Protein AF-A0AAV0V6Q3-F1 (afdb_monomer_lite)

Radius of gyration: 13.78 Å; chains: 1; bounding box: 33×30×31 Å

Structure (mmCIF, N/CA/C/O backbone):
data_AF-A0AAV0V6Q3-F1
#
_entry.id   AF-A0AAV0V6Q3-F1
#
loop_
_atom_site.group_PDB
_atom_site.id
_atom_site.type_symbol
_atom_site.label_atom_id
_atom_site.label_alt_id
_atom_site.label_comp_id
_atom_site.label_asym_id
_at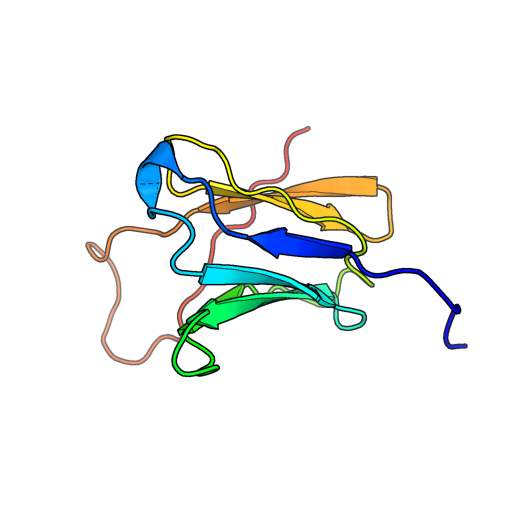om_site.label_entity_id
_atom_site.label_seq_id
_atom_site.pdbx_PDB_ins_code
_atom_site.Cartn_x
_atom_site.Cartn_y
_atom_site.Cartn_z
_atom_site.occupancy
_atom_site.B_iso_or_equiv
_atom_site.auth_seq_id
_atom_site.auth_comp_id
_atom_site.auth_asym_id
_atom_site.auth_atom_id
_atom_site.pdbx_PDB_model_num
ATOM 1 N N . MET A 1 1 ? 15.080 -10.107 -18.608 1.00 44.31 1 MET A N 1
ATOM 2 C CA . MET A 1 1 ? 15.805 -10.648 -17.441 1.00 44.31 1 MET A CA 1
ATOM 3 C C . MET A 1 1 ? 14.905 -10.427 -16.237 1.00 44.31 1 MET A C 1
ATOM 5 O O . MET A 1 1 ? 14.723 -9.282 -15.848 1.00 44.31 1 MET A O 1
ATOM 9 N N . ALA A 1 2 ? 14.221 -11.465 -15.755 1.00 51.31 2 ALA A N 1
ATOM 10 C CA . ALA A 1 2 ? 13.424 -11.353 -14.537 1.00 51.31 2 ALA A CA 1
ATOM 11 C C . ALA A 1 2 ? 14.387 -11.490 -13.356 1.00 51.31 2 ALA A C 1
ATOM 13 O O . ALA A 1 2 ? 15.087 -12.494 -13.258 1.00 51.31 2 ALA A O 1
ATOM 14 N N . ILE A 1 3 ? 14.486 -10.457 -12.524 1.00 63.22 3 ILE A N 1
ATOM 15 C CA . ILE A 1 3 ? 15.232 -10.556 -11.273 1.00 63.22 3 ILE A CA 1
ATOM 16 C C . ILE A 1 3 ? 14.331 -11.267 -10.259 1.00 63.22 3 ILE A C 1
ATOM 18 O O . ILE A 1 3 ? 13.194 -10.847 -10.041 1.00 63.22 3 ILE A O 1
ATOM 22 N N . GLU A 1 4 ? 14.802 -12.359 -9.661 1.00 63.62 4 GLU A N 1
ATOM 23 C CA . GLU A 1 4 ? 14.094 -13.004 -8.555 1.00 63.62 4 GLU A CA 1
ATOM 24 C C . GLU A 1 4 ? 14.171 -12.076 -7.348 1.00 63.62 4 GLU A C 1
ATOM 26 O O . GLU A 1 4 ? 15.220 -11.893 -6.729 1.00 63.62 4 GLU A O 1
ATOM 31 N N . THR A 1 5 ? 13.069 -11.393 -7.059 1.00 73.12 5 THR A N 1
ATOM 32 C CA . THR A 1 5 ? 13.044 -10.375 -6.022 1.00 73.12 5 THR A CA 1
ATOM 33 C C . THR A 1 5 ? 11.796 -10.522 -5.175 1.00 73.12 5 THR A C 1
ATOM 35 O O . THR A 1 5 ? 10.690 -10.651 -5.693 1.00 73.12 5 THR A O 1
ATOM 38 N N . LEU A 1 6 ? 11.974 -10.533 -3.852 1.00 87.75 6 LEU A N 1
ATOM 39 C CA . LEU A 1 6 ? 10.855 -10.579 -2.918 1.00 87.75 6 LEU A CA 1
ATOM 40 C C . LEU A 1 6 ? 10.004 -9.314 -3.089 1.00 87.75 6 LEU A C 1
ATOM 42 O O . LEU A 1 6 ? 10.511 -8.202 -2.895 1.00 87.75 6 LEU A O 1
ATOM 46 N N . ILE A 1 7 ? 8.728 -9.512 -3.412 1.00 90.88 7 ILE A N 1
ATOM 47 C CA . ILE A 1 7 ? 7.686 -8.487 -3.405 1.00 90.88 7 ILE A CA 1
ATOM 48 C C . ILE A 1 7 ? 6.913 -8.635 -2.102 1.00 90.88 7 ILE A C 1
ATOM 50 O O . ILE A 1 7 ? 6.476 -9.731 -1.744 1.00 90.88 7 ILE A O 1
ATOM 54 N N . ARG A 1 8 ? 6.782 -7.537 -1.362 1.00 92.81 8 ARG A N 1
ATOM 55 C CA . ARG A 1 8 ? 6.114 -7.533 -0.066 1.00 92.81 8 ARG A CA 1
ATOM 56 C C . ARG A 1 8 ? 4.625 -7.221 -0.210 1.00 92.81 8 ARG A C 1
ATOM 58 O O . ARG A 1 8 ? 4.186 -6.505 -1.113 1.00 92.81 8 ARG A O 1
ATOM 65 N N . CYS A 1 9 ? 3.852 -7.768 0.716 1.00 94.50 9 CYS A N 1
ATOM 66 C CA . CYS A 1 9 ? 2.440 -7.477 0.900 1.00 94.50 9 CYS A CA 1
ATOM 67 C C . CYS A 1 9 ? 2.156 -7.294 2.391 1.00 94.50 9 CYS A C 1
ATOM 69 O O . CYS A 1 9 ? 2.883 -7.826 3.237 1.00 94.50 9 CYS A O 1
ATOM 71 N N . TYR A 1 10 ? 1.121 -6.522 2.707 1.00 96.44 10 TYR A N 1
ATOM 72 C CA . TYR A 1 10 ? 0.717 -6.258 4.084 1.00 96.44 10 TYR A CA 1
ATOM 73 C C . TYR A 1 10 ? -0.794 -6.091 4.180 1.00 96.44 10 TYR A C 1
ATOM 75 O O . TYR A 1 10 ? -1.459 -5.734 3.206 1.00 96.44 10 TYR A O 1
ATOM 83 N N . PHE A 1 11 ? -1.313 -6.278 5.389 1.00 96.25 11 PHE A N 1
ATOM 84 C CA . PHE A 1 11 ? -2.647 -5.813 5.737 1.00 96.25 11 PHE A CA 1
ATOM 85 C C . PHE A 1 11 ? -2.669 -4.290 5.846 1.00 96.25 11 PHE A C 1
ATOM 87 O O . PHE A 1 11 ? -1.700 -3.663 6.291 1.00 96.25 11 PHE A O 1
ATOM 94 N N . SER A 1 12 ? -3.787 -3.698 5.444 1.00 94.44 12 SER A N 1
ATOM 95 C CA . SER A 1 12 ? -4.057 -2.280 5.618 1.00 94.44 12 SER A CA 1
ATOM 96 C C . SER A 1 12 ? -4.114 -1.908 7.108 1.00 94.44 12 SER A C 1
ATOM 98 O O . SER A 1 12 ? -4.350 -2.770 7.956 1.00 94.44 12 SER A O 1
ATOM 100 N N . PRO A 1 13 ? -3.870 -0.642 7.479 1.00 95.06 13 PRO A N 1
ATOM 101 C CA . PRO A 1 13 ? -3.744 -0.261 8.880 1.00 95.06 13 PRO A CA 1
ATOM 102 C C . PRO A 1 13 ? -5.024 -0.523 9.677 1.00 95.06 13 PRO A C 1
ATOM 104 O O . PRO A 1 13 ? -6.139 -0.301 9.192 1.00 95.06 13 PRO A O 1
ATOM 107 N N . LEU A 1 14 ? -4.859 -0.952 10.930 1.00 92.75 14 LEU A N 1
ATOM 108 C CA . LEU A 1 14 ? -5.983 -1.225 11.826 1.00 92.75 14 LEU A CA 1
ATOM 109 C C . LEU A 1 14 ? -6.789 0.050 12.114 1.00 92.75 14 LEU A C 1
ATOM 111 O O . LEU A 1 14 ? -8.012 0.003 12.168 1.00 92.75 14 LEU A O 1
ATOM 115 N N . GLN A 1 15 ? -6.103 1.185 12.257 1.00 91.00 15 GLN A N 1
ATOM 116 C CA . GLN A 1 15 ? -6.683 2.452 12.696 1.00 91.00 15 GLN A CA 1
ATOM 117 C C . GLN A 1 15 ? -7.665 3.045 11.678 1.00 91.00 15 GLN A C 1
ATOM 119 O O . GLN A 1 15 ? -8.728 3.511 12.070 1.00 91.00 15 GLN A O 1
ATOM 124 N N . SER A 1 16 ? -7.325 3.025 10.386 1.00 88.81 16 SER A N 1
ATOM 125 C CA . SER A 1 16 ? -8.133 3.649 9.328 1.00 88.81 16 SER A CA 1
ATOM 126 C C . SER A 1 16 ? -9.057 2.676 8.597 1.00 88.81 16 SER A C 1
ATOM 128 O O . SER A 1 16 ? -10.105 3.078 8.099 1.00 88.81 16 SER A O 1
ATOM 130 N N . THR A 1 17 ? -8.685 1.396 8.511 1.00 89.50 17 THR A N 1
ATOM 131 C CA . THR A 1 17 ? -9.384 0.416 7.656 1.00 89.50 17 THR A CA 1
ATOM 132 C C . THR A 1 17 ? -9.709 -0.899 8.356 1.00 89.50 17 THR A C 1
ATOM 134 O O . THR A 1 17 ? -10.234 -1.803 7.711 1.00 89.50 17 THR A O 1
ATOM 137 N N . ALA A 1 18 ? -9.372 -1.039 9.643 1.00 93.31 18 ALA A N 1
ATOM 138 C CA . ALA A 1 18 ? -9.560 -2.270 10.411 1.00 93.31 18 ALA A CA 1
ATOM 139 C C . ALA A 1 18 ? -8.967 -3.530 9.737 1.00 93.31 18 ALA A C 1
ATOM 141 O O . ALA A 1 18 ? -9.536 -4.609 9.850 1.00 93.31 18 ALA A O 1
ATOM 142 N N . GLN A 1 19 ? -7.837 -3.400 9.021 1.00 93.62 19 GLN A N 1
ATOM 143 C CA . GLN A 1 19 ? -7.203 -4.500 8.262 1.00 93.62 19 GLN A CA 1
ATOM 144 C C . GLN A 1 19 ? -8.108 -5.149 7.197 1.00 93.62 19 GLN A C 1
ATOM 146 O O . GLN A 1 19 ? -7.908 -6.299 6.800 1.00 93.62 19 GLN A O 1
ATOM 151 N N . LYS A 1 20 ? -9.101 -4.407 6.696 1.00 95.31 20 LYS A N 1
ATOM 152 C CA . LYS A 1 20 ? -10.023 -4.883 5.659 1.00 95.31 20 LYS A CA 1
ATOM 153 C C . LYS A 1 20 ? -9.337 -5.197 4.324 1.00 95.31 20 LYS A C 1
ATOM 155 O O . LYS A 1 20 ? -9.873 -5.969 3.539 1.00 95.31 20 LYS A O 1
ATOM 160 N N . TYR A 1 21 ? -8.175 -4.614 4.042 1.00 96.25 21 TYR A N 1
ATOM 161 C CA . TYR A 1 21 ? -7.523 -4.762 2.745 1.00 96.25 21 TYR A CA 1
ATOM 162 C C . TYR A 1 21 ? -6.150 -5.418 2.859 1.00 96.25 21 TYR A C 1
ATOM 164 O O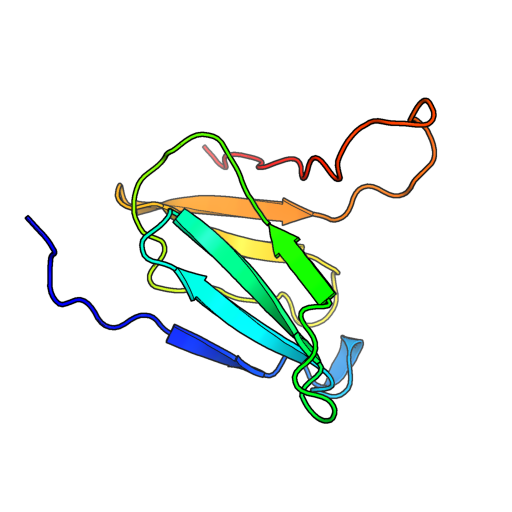 . TYR A 1 21 ? -5.447 -5.262 3.856 1.00 96.25 21 TYR A O 1
ATOM 172 N N . ILE A 1 22 ? -5.747 -6.111 1.799 1.00 96.69 22 ILE A N 1
ATOM 173 C CA . ILE A 1 22 ? -4.371 -6.554 1.570 1.00 96.69 22 ILE A CA 1
ATOM 174 C C . ILE A 1 22 ? -3.828 -5.732 0.411 1.00 96.69 22 ILE A C 1
ATOM 176 O O . ILE A 1 22 ? -4.454 -5.662 -0.642 1.00 96.69 22 ILE A O 1
ATOM 180 N N . TYR A 1 23 ? -2.662 -5.122 0.583 1.00 95.44 23 TYR A N 1
ATOM 181 C CA . TYR A 1 23 ? -2.009 -4.376 -0.487 1.00 95.44 23 TYR A CA 1
ATOM 182 C C . TYR A 1 23 ? -0.619 -4.931 -0.783 1.00 95.44 23 TYR A C 1
ATOM 184 O O . TYR A 1 23 ? 0.070 -5.440 0.106 1.00 95.44 23 TYR A O 1
ATOM 192 N N . THR A 1 24 ? -0.201 -4.842 -2.043 1.00 94.81 24 THR A N 1
ATOM 193 C CA . THR A 1 24 ? 1.070 -5.407 -2.505 1.00 94.81 24 THR A CA 1
ATOM 194 C C . THR A 1 24 ? 1.667 -4.611 -3.654 1.00 94.81 24 THR A C 1
ATOM 196 O O . THR A 1 24 ? 0.944 -4.016 -4.454 1.00 94.81 24 THR A O 1
ATOM 199 N N . GLY A 1 25 ? 2.998 -4.596 -3.718 1.00 91.38 25 GLY A N 1
ATOM 200 C CA . GLY A 1 25 ? 3.717 -4.158 -4.909 1.00 91.38 25 GLY A CA 1
ATOM 201 C C . GLY A 1 25 ? 3.640 -5.199 -6.022 1.00 91.38 25 GLY A C 1
ATOM 202 O O . GLY A 1 25 ? 3.092 -6.284 -5.850 1.00 91.38 25 GLY A O 1
ATOM 203 N N . SER A 1 26 ? 4.214 -4.885 -7.175 1.00 89.50 26 SER A N 1
ATOM 204 C CA . SER A 1 26 ? 4.249 -5.805 -8.304 1.00 89.50 26 SER A CA 1
ATOM 205 C C . SER A 1 26 ? 5.453 -5.537 -9.206 1.00 89.50 26 SER A C 1
ATOM 207 O O . SER A 1 26 ? 6.034 -4.447 -9.222 1.00 89.50 26 SER A O 1
ATOM 209 N N . ALA A 1 27 ? 5.844 -6.557 -9.970 1.00 86.69 27 ALA A N 1
ATOM 210 C CA . ALA A 1 27 ? 6.939 -6.482 -10.933 1.00 86.69 27 ALA A CA 1
ATOM 211 C C . ALA A 1 27 ? 6.630 -5.554 -12.123 1.00 86.69 27 ALA A C 1
ATOM 213 O O . ALA A 1 27 ? 7.551 -5.075 -12.780 1.00 86.69 27 ALA A O 1
ATOM 214 N N . ASP A 1 28 ? 5.351 -5.277 -12.377 1.00 84.62 28 ASP A N 1
ATOM 215 C CA . ASP A 1 28 ? 4.884 -4.325 -13.392 1.00 84.62 28 ASP A CA 1
ATOM 216 C C . ASP A 1 28 ? 4.912 -2.855 -12.923 1.00 84.62 28 ASP A C 1
ATOM 218 O O . ASP A 1 28 ? 4.511 -1.965 -13.674 1.00 84.62 28 ASP A O 1
ATOM 222 N N . GLY A 1 29 ? 5.385 -2.595 -11.697 1.00 83.81 29 GLY A N 1
ATOM 223 C CA . GLY A 1 29 ? 5.484 -1.249 -11.125 1.00 83.81 29 GLY A CA 1
ATOM 224 C C . GLY A 1 29 ? 4.171 -0.684 -10.601 1.00 83.81 29 GLY A C 1
ATOM 225 O O . GLY A 1 29 ? 4.059 0.523 -10.382 1.00 83.81 29 GLY A O 1
ATOM 226 N N . ARG A 1 30 ? 3.159 -1.538 -10.428 1.00 88.06 30 ARG A N 1
ATOM 227 C CA . ARG A 1 30 ? 1.859 -1.158 -9.875 1.00 88.06 30 ARG A CA 1
ATOM 228 C C . ARG A 1 30 ? 1.727 -1.607 -8.426 1.00 88.06 30 ARG A C 1
ATOM 230 O O . ARG A 1 30 ? 2.415 -2.524 -7.971 1.00 88.06 30 ARG A O 1
ATOM 237 N N . VAL A 1 31 ? 0.807 -0.968 -7.713 1.00 91.19 31 VAL A N 1
ATOM 238 C CA . VAL A 1 31 ? 0.357 -1.410 -6.391 1.00 91.19 31 VAL A CA 1
ATOM 239 C C . VAL A 1 31 ? -1.078 -1.894 -6.508 1.00 91.19 31 VAL A C 1
ATOM 241 O O . VAL A 1 31 ? -1.945 -1.177 -7.003 1.00 91.19 31 VAL A O 1
ATOM 244 N N . TYR A 1 32 ? -1.328 -3.105 -6.033 1.00 92.69 32 TYR A N 1
ATOM 245 C CA . TYR A 1 32 ? -2.644 -3.731 -6.046 1.00 92.69 32 TYR A CA 1
ATOM 246 C C . TYR A 1 32 ? -3.219 -3.749 -4.636 1.00 92.69 32 TYR A C 1
ATOM 248 O O . TYR A 1 32 ? -2.484 -3.989 -3.674 1.00 92.69 32 TYR A O 1
ATOM 256 N N . VAL A 1 33 ? -4.524 -3.512 -4.517 1.00 94.81 33 VAL A N 1
ATOM 257 C CA . VAL A 1 33 ? -5.257 -3.591 -3.250 1.00 94.81 33 VAL A CA 1
ATOM 258 C C . VAL A 1 33 ? -6.445 -4.522 -3.405 1.00 94.81 33 VAL A C 1
ATOM 260 O O . VAL A 1 33 ? -7.310 -4.300 -4.250 1.00 94.81 33 VAL A O 1
ATOM 263 N N . TYR A 1 34 ? -6.491 -5.530 -2.548 1.00 96.31 34 TYR A N 1
ATOM 264 C CA . TYR A 1 34 ? -7.521 -6.554 -2.493 1.00 96.31 34 TYR A CA 1
ATOM 265 C C . TYR A 1 34 ? -8.330 -6.423 -1.208 1.00 96.31 34 TYR A C 1
ATOM 267 O O . TYR A 1 34 ? -7.804 -6.001 -0.175 1.00 96.31 34 TYR A O 1
ATOM 275 N N . ASP A 1 35 ? -9.596 -6.811 -1.250 1.00 96.06 35 ASP A N 1
ATOM 276 C CA . ASP A 1 35 ? -10.400 -7.027 -0.051 1.00 96.06 35 ASP A CA 1
ATOM 277 C C . ASP A 1 35 ? -9.973 -8.342 0.621 1.00 96.06 35 ASP A C 1
ATOM 279 O O . ASP A 1 35 ? -9.823 -9.371 -0.038 1.00 96.06 35 ASP A O 1
ATOM 283 N N . SER A 1 36 ? -9.722 -8.308 1.931 1.00 95.62 36 SER A N 1
ATOM 284 C CA . SER A 1 36 ? -9.104 -9.429 2.651 1.00 95.62 36 SER A CA 1
ATOM 285 C C . SER A 1 36 ? -10.034 -10.627 2.847 1.00 95.62 36 SER A C 1
ATOM 287 O O . SER A 1 36 ? -9.544 -11.724 3.112 1.00 95.62 36 SER A O 1
ATOM 289 N N . ILE A 1 37 ? -11.351 -10.431 2.720 1.00 95.19 37 ILE A N 1
ATOM 290 C CA . ILE A 1 37 ? -12.358 -11.473 2.950 1.00 95.19 37 ILE A CA 1
ATOM 291 C C . ILE A 1 37 ? -12.835 -12.072 1.629 1.00 95.19 37 ILE A C 1
ATOM 293 O O . ILE A 1 37 ? -12.861 -13.291 1.480 1.00 95.19 37 ILE A O 1
ATOM 297 N N . SER A 1 38 ? -13.217 -11.222 0.676 1.00 95.75 38 SER A N 1
ATOM 298 C CA . SER A 1 38 ? -13.699 -11.659 -0.642 1.00 95.75 38 SER A CA 1
ATOM 299 C C . SER A 1 38 ? -12.566 -12.04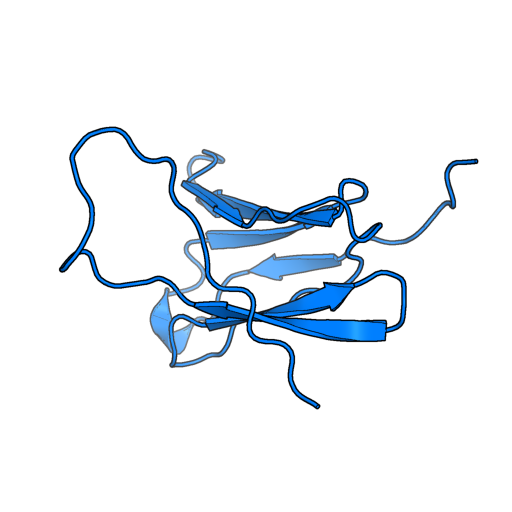6 -1.593 1.00 95.75 38 SER A C 1
ATOM 301 O O . SER A 1 38 ? -12.765 -12.888 -2.463 1.00 95.75 38 SER A O 1
ATOM 303 N N . GLY A 1 39 ? -11.375 -11.460 -1.426 1.00 94.56 39 GLY A N 1
ATOM 304 C CA . GLY A 1 39 ? -10.270 -11.599 -2.375 1.00 94.56 39 GLY A CA 1
ATOM 305 C C . GLY A 1 39 ? -10.428 -10.739 -3.633 1.00 94.56 39 GLY A C 1
ATOM 306 O O . GLY A 1 39 ? -9.585 -10.813 -4.528 1.00 94.56 39 GLY A O 1
ATOM 307 N N . ASP A 1 40 ? -11.474 -9.914 -3.707 1.00 97.00 40 ASP A N 1
ATOM 308 C CA . ASP A 1 40 ? -11.740 -9.068 -4.864 1.00 97.00 40 ASP A CA 1
ATOM 309 C C . ASP A 1 40 ? -10.694 -7.959 -4.997 1.00 97.00 40 ASP A C 1
ATOM 311 O O . ASP A 1 40 ? -10.247 -7.366 -4.011 1.00 97.00 40 ASP A O 1
ATOM 315 N N . LEU A 1 41 ? -10.319 -7.643 -6.238 1.00 94.88 41 LEU A N 1
ATOM 316 C CA . LEU A 1 41 ? -9.441 -6.518 -6.540 1.00 94.88 41 LEU A CA 1
ATOM 317 C C . LEU A 1 41 ? -10.225 -5.204 -6.432 1.00 94.88 41 LEU A C 1
ATOM 319 O O . LEU A 1 41 ? -11.129 -4.943 -7.224 1.00 94.88 41 LEU A O 1
ATOM 323 N N . VAL A 1 42 ? -9.857 -4.368 -5.463 1.00 93.06 42 VAL A N 1
ATOM 324 C CA . VAL A 1 42 ? -10.579 -3.132 -5.125 1.00 93.06 42 VAL A CA 1
ATOM 325 C C . VAL A 1 42 ? -9.963 -1.921 -5.818 1.00 93.06 42 VAL A C 1
ATOM 327 O O . VAL A 1 42 ? -10.687 -1.065 -6.326 1.00 93.06 42 VAL A O 1
ATOM 330 N N . GLU A 1 43 ? -8.631 -1.835 -5.848 1.00 90.19 43 GLU A N 1
ATOM 331 C CA . GLU A 1 43 ? -7.910 -0.710 -6.453 1.00 90.19 43 GLU A CA 1
ATOM 332 C C . GLU A 1 43 ? -6.593 -1.159 -7.099 1.00 90.19 43 GLU A C 1
ATOM 334 O O . GLU A 1 43 ? -5.932 -2.095 -6.638 1.00 90.19 43 GLU A O 1
ATOM 339 N N . ILE A 1 44 ? -6.184 -0.434 -8.143 1.00 89.62 44 ILE A N 1
ATOM 340 C CA . ILE A 1 44 ? -4.873 -0.570 -8.786 1.00 89.62 44 ILE A CA 1
ATOM 341 C C . ILE A 1 44 ? -4.256 0.819 -8.888 1.00 89.62 44 ILE A C 1
ATOM 343 O O . ILE A 1 44 ? -4.722 1.645 -9.667 1.00 89.62 44 ILE A O 1
ATOM 347 N N . PHE A 1 45 ? -3.168 1.060 -8.169 1.00 87.19 45 PHE A N 1
ATOM 348 C CA . PHE A 1 45 ? -2.369 2.264 -8.343 1.00 87.19 45 PHE A CA 1
ATOM 349 C C . PHE A 1 45 ? -1.334 2.012 -9.437 1.00 87.19 45 PHE A C 1
ATOM 351 O O . PHE A 1 45 ? -0.401 1.224 -9.264 1.00 87.19 45 PHE A O 1
ATOM 358 N N . ALA A 1 46 ? -1.523 2.656 -10.587 1.00 80.25 46 ALA A N 1
ATOM 359 C CA . ALA A 1 46 ? -0.673 2.493 -11.758 1.00 80.25 46 ALA A CA 1
ATOM 360 C C . ALA A 1 46 ? -0.102 3.833 -12.231 1.00 80.25 46 ALA A C 1
ATOM 362 O O . ALA A 1 46 ? -0.772 4.864 -12.181 1.00 80.25 46 ALA A O 1
ATOM 363 N N . MET A 1 47 ? 1.126 3.798 -12.747 1.00 69.75 47 MET A N 1
ATOM 364 C CA . MET A 1 47 ? 1.755 4.915 -13.450 1.00 69.75 47 MET A CA 1
ATOM 365 C C . MET A 1 47 ? 2.435 4.439 -14.741 1.00 69.75 47 MET A C 1
ATOM 367 O O . MET A 1 47 ? 2.429 3.247 -15.061 1.00 69.75 47 MET A O 1
ATOM 371 N N . LYS A 1 48 ? 3.044 5.379 -15.477 1.00 66.38 48 LYS A N 1
ATOM 372 C CA . LYS A 1 48 ? 3.943 5.058 -16.596 1.00 66.38 48 LYS A CA 1
ATOM 373 C C . LYS A 1 48 ? 5.056 4.106 -16.131 1.00 66.38 48 LYS A C 1
ATOM 375 O O . LYS A 1 48 ? 5.489 4.226 -14.991 1.00 66.38 48 LYS A O 1
ATOM 380 N N . PRO A 1 49 ? 5.553 3.203 -16.991 1.00 63.12 49 PRO A N 1
ATOM 381 C CA . PRO A 1 49 ? 6.489 2.162 -16.573 1.00 63.12 49 PRO A CA 1
ATOM 382 C C . PRO A 1 49 ? 7.727 2.757 -15.882 1.00 63.12 49 PRO A C 1
ATOM 384 O O . PRO A 1 49 ? 8.521 3.436 -16.529 1.00 63.12 49 PRO A O 1
ATOM 387 N N . SER A 1 50 ? 7.879 2.515 -14.577 1.00 63.38 50 SER A N 1
ATOM 388 C CA . SER A 1 50 ? 9.013 2.991 -13.760 1.00 63.38 50 SER A CA 1
ATOM 389 C C . SER A 1 50 ? 9.852 1.847 -13.169 1.00 63.38 50 SER A C 1
ATOM 391 O O . SER A 1 50 ? 10.780 2.077 -12.394 1.00 63.38 50 SER A O 1
ATOM 393 N N . GLY A 1 51 ? 9.570 0.608 -13.588 1.00 73.62 51 GLY A N 1
ATOM 394 C CA . GLY A 1 51 ? 10.187 -0.609 -13.060 1.00 73.62 51 GLY A CA 1
ATOM 395 C C . GLY A 1 51 ? 9.401 -1.205 -11.890 1.00 73.62 51 GLY A C 1
ATOM 396 O O . GLY A 1 51 ? 8.319 -0.745 -11.560 1.00 73.62 51 GLY A O 1
ATOM 397 N N . LEU A 1 52 ? 9.930 -2.269 -11.289 1.00 83.38 52 LEU A N 1
ATOM 398 C CA . LEU A 1 52 ? 9.272 -3.046 -10.231 1.00 83.38 52 LEU A CA 1
ATOM 399 C C . LEU A 1 52 ? 9.144 -2.301 -8.891 1.00 83.38 52 LEU A C 1
ATOM 401 O O . LEU A 1 52 ? 10.053 -1.584 -8.473 1.00 83.38 52 LEU A O 1
ATOM 405 N N . THR A 1 53 ? 8.052 -2.570 -8.170 1.00 88.38 53 THR A N 1
ATOM 406 C CA . THR A 1 53 ? 7.806 -2.081 -6.806 1.00 88.38 53 THR A CA 1
ATOM 407 C C . THR A 1 53 ? 7.887 -3.239 -5.816 1.00 88.38 53 THR A C 1
ATOM 409 O O . THR A 1 53 ? 7.039 -4.130 -5.804 1.00 88.38 53 THR A O 1
ATOM 412 N N . ARG A 1 54 ? 8.922 -3.236 -4.967 1.00 89.06 54 ARG A N 1
ATOM 413 C CA . ARG A 1 54 ? 9.193 -4.335 -4.018 1.00 89.06 54 ARG A CA 1
ATOM 414 C C . ARG A 1 54 ? 8.551 -4.166 -2.653 1.00 89.06 54 ARG A C 1
ATOM 416 O O . ARG A 1 54 ? 8.200 -5.160 -2.026 1.00 89.06 54 ARG A O 1
ATOM 423 N N . ASP A 1 55 ? 8.476 -2.934 -2.168 1.00 91.31 55 ASP A N 1
ATOM 424 C CA . ASP A 1 55 ? 7.894 -2.608 -0.869 1.00 91.31 55 ASP A CA 1
ATOM 425 C C . ASP A 1 55 ? 6.810 -1.556 -1.057 1.00 91.31 55 ASP A C 1
ATOM 427 O O . ASP A 1 55 ? 6.838 -0.776 -2.007 1.00 91.31 55 ASP A O 1
ATOM 431 N N . VAL A 1 56 ? 5.837 -1.563 -0.161 1.00 93.00 56 VAL A N 1
ATOM 432 C CA . VAL A 1 56 ? 4.716 -0.627 -0.165 1.00 93.00 56 VAL A CA 1
ATOM 433 C C . VAL A 1 56 ? 4.329 -0.394 1.287 1.00 93.00 56 VAL A C 1
ATOM 435 O O . VAL A 1 56 ? 4.365 -1.327 2.091 1.00 93.00 56 VAL A O 1
ATOM 438 N N . ARG A 1 57 ? 3.943 0.830 1.644 1.00 94.62 57 ARG A N 1
ATOM 439 C CA . ARG A 1 57 ? 3.469 1.182 2.985 1.00 94.62 57 ARG A CA 1
ATOM 440 C C . ARG A 1 57 ? 2.226 2.040 2.914 1.00 94.62 57 ARG A C 1
ATOM 442 O O . ARG A 1 57 ? 2.227 3.075 2.264 1.00 94.62 57 ARG A O 1
ATOM 449 N N . TRP A 1 58 ? 1.190 1.630 3.628 1.00 93.75 58 TRP A N 1
ATOM 450 C CA . TRP A 1 58 ? -0.004 2.438 3.827 1.00 93.75 58 TRP A CA 1
ATOM 451 C C . TRP A 1 58 ? 0.138 3.251 5.111 1.00 93.75 58 TRP A C 1
ATOM 453 O O . TRP A 1 58 ? 0.432 2.702 6.176 1.00 93.75 58 TRP A O 1
ATOM 463 N N . HIS A 1 59 ? -0.059 4.561 5.009 1.00 92.44 59 HIS A N 1
ATOM 464 C CA . HIS A 1 59 ? -0.060 5.451 6.157 1.00 92.44 59 HIS A CA 1
ATOM 465 C C . HIS A 1 59 ? -1.194 5.101 7.156 1.00 92.44 59 HIS A C 1
ATOM 467 O O . HIS A 1 59 ? -2.331 4.891 6.737 1.00 92.44 59 HIS A O 1
ATOM 473 N N . PRO A 1 60 ? -0.945 5.051 8.480 1.00 92.12 60 PRO A N 1
ATOM 474 C CA . PRO A 1 60 ? -1.942 4.569 9.442 1.00 92.12 60 PRO A CA 1
ATOM 475 C C . PRO A 1 60 ? -3.245 5.374 9.506 1.00 92.12 60 PRO A C 1
ATOM 477 O O . PRO A 1 60 ? -4.297 4.796 9.771 1.00 92.12 60 PRO A O 1
ATOM 480 N N . PHE A 1 61 ? -3.171 6.686 9.267 1.00 89.00 61 PHE A N 1
ATOM 481 C CA . PHE A 1 61 ? -4.295 7.619 9.430 1.00 89.00 61 PHE A CA 1
ATOM 482 C C . PHE A 1 61 ? -4.752 8.226 8.098 1.00 89.00 61 PHE A C 1
ATOM 484 O O . PHE A 1 61 ? -5.901 8.063 7.710 1.00 89.00 61 PHE A O 1
ATOM 491 N N . GLU A 1 62 ? -3.837 8.857 7.365 1.00 86.50 62 GLU A N 1
ATOM 492 C CA . GLU A 1 62 ? -4.096 9.377 6.019 1.00 86.50 62 GLU A CA 1
ATOM 493 C C . GLU A 1 62 ? -4.357 8.286 4.961 1.00 86.50 62 GLU A C 1
ATOM 495 O O . GLU A 1 62 ? -3.684 7.249 4.968 1.00 86.50 62 GLU A O 1
ATOM 500 N N . PRO A 1 63 ? -5.245 8.536 3.976 1.00 83.75 63 PRO A N 1
ATOM 501 C CA . PRO A 1 63 ? -5.513 7.646 2.843 1.00 83.75 63 PRO A CA 1
ATOM 502 C C . PRO A 1 63 ? -4.396 7.727 1.787 1.00 83.75 63 PRO A C 1
ATOM 504 O O . PRO A 1 63 ? -4.633 7.972 0.603 1.00 83.75 63 PRO A O 1
ATOM 507 N N . THR A 1 64 ? -3.155 7.553 2.240 1.00 89.50 64 THR A N 1
ATOM 508 C CA . THR A 1 64 ? -1.939 7.667 1.440 1.00 89.50 64 THR A CA 1
ATOM 509 C C . THR A 1 64 ? -1.157 6.362 1.488 1.00 89.50 64 THR A C 1
ATOM 511 O O . THR A 1 64 ? -0.941 5.787 2.558 1.00 89.50 64 THR A O 1
ATOM 514 N N . ILE A 1 65 ? -0.681 5.922 0.329 1.00 91.31 65 ILE A N 1
ATOM 515 C CA . ILE A 1 65 ? 0.243 4.795 0.199 1.00 91.31 65 ILE A CA 1
ATOM 516 C C . ILE A 1 65 ? 1.572 5.321 -0.335 1.00 91.31 65 ILE A C 1
ATOM 518 O O . ILE A 1 65 ? 1.601 6.241 -1.141 1.00 91.31 65 ILE A O 1
ATOM 522 N N . VAL A 1 66 ? 2.684 4.743 0.100 1.00 91.94 66 VAL A N 1
ATOM 523 C CA . VAL A 1 66 ? 4.024 5.079 -0.378 1.00 91.94 66 VAL A CA 1
ATOM 524 C C . VAL A 1 66 ? 4.709 3.823 -0.887 1.00 91.94 66 VAL A C 1
ATOM 526 O O . VAL A 1 66 ? 4.656 2.778 -0.239 1.00 91.94 66 VAL A O 1
ATOM 529 N N . SER A 1 67 ? 5.376 3.916 -2.030 1.00 90.44 67 SER A N 1
ATOM 530 C CA . SER A 1 67 ? 6.190 2.826 -2.563 1.00 90.44 67 SER A CA 1
ATOM 531 C C . SER A 1 67 ? 7.446 3.354 -3.254 1.00 90.44 67 SER A C 1
ATOM 533 O O . SER A 1 67 ? 7.344 4.314 -4.014 1.00 90.44 67 SER A O 1
ATOM 535 N N . PRO A 1 68 ? 8.629 2.755 -3.064 1.00 86.75 68 PRO A N 1
ATOM 536 C CA . PRO A 1 68 ? 9.774 3.026 -3.922 1.00 86.75 68 PRO A CA 1
ATOM 537 C C . PRO A 1 68 ? 9.549 2.492 -5.344 1.00 86.75 68 PRO A C 1
ATOM 539 O O . PRO A 1 68 ? 8.944 1.430 -5.537 1.00 86.75 68 PRO A O 1
ATOM 542 N N . ASP A 1 69 ? 10.072 3.215 -6.332 1.00 83.00 69 ASP A N 1
ATOM 543 C CA . ASP A 1 69 ? 10.312 2.665 -7.666 1.00 83.00 69 ASP A CA 1
ATOM 544 C C . ASP A 1 69 ? 11.614 1.844 -7.711 1.00 83.00 69 ASP A C 1
ATOM 546 O O . ASP A 1 69 ? 12.331 1.704 -6.713 1.00 83.00 69 ASP A O 1
ATOM 550 N N . PHE A 1 70 ? 11.931 1.285 -8.881 1.00 79.81 70 PHE A N 1
ATOM 551 C CA . PHE A 1 70 ? 13.128 0.461 -9.056 1.00 79.81 70 PHE A CA 1
ATOM 552 C C . PHE A 1 70 ? 14.440 1.225 -8.811 1.00 79.81 70 PHE A C 1
ATOM 554 O O . PHE A 1 70 ? 15.443 0.623 -8.429 1.00 79.81 70 PHE A O 1
ATOM 561 N N . TYR A 1 71 ? 14.430 2.545 -8.997 1.00 82.44 71 TYR A N 1
ATOM 562 C CA . TYR A 1 71 ? 15.596 3.414 -8.841 1.00 82.44 71 TYR A CA 1
ATOM 563 C C . TYR A 1 71 ? 15.716 3.993 -7.426 1.00 82.44 71 TYR A C 1
ATOM 565 O O . TYR A 1 71 ? 16.602 4.806 -7.165 1.00 82.44 71 TYR A O 1
ATOM 573 N N . GLY A 1 72 ? 14.854 3.564 -6.499 1.00 78.88 72 GLY A N 1
ATOM 574 C CA . GLY A 1 72 ? 14.874 4.006 -5.108 1.00 78.88 72 GLY A CA 1
ATOM 575 C C . GLY A 1 72 ? 14.181 5.347 -4.876 1.00 78.88 72 GLY A C 1
ATOM 576 O O . GLY A 1 72 ? 14.302 5.900 -3.783 1.00 78.88 72 GLY A O 1
ATOM 577 N N . LYS A 1 73 ? 13.436 5.872 -5.856 1.00 83.56 73 LYS A N 1
ATOM 578 C CA . LYS A 1 73 ? 12.674 7.106 -5.672 1.00 83.56 73 LYS A CA 1
ATOM 579 C C . LYS A 1 73 ? 11.337 6.799 -4.991 1.00 83.56 73 LYS A C 1
ATOM 581 O O . LYS A 1 73 ? 10.564 5.990 -5.515 1.00 83.56 73 LYS A O 1
ATOM 586 N N . PRO A 1 74 ? 11.030 7.424 -3.840 1.00 85.00 74 PRO A N 1
ATOM 587 C CA . PRO A 1 74 ? 9.760 7.214 -3.163 1.00 85.00 74 PRO A CA 1
ATOM 588 C C . PRO A 1 74 ? 8.623 7.845 -3.964 1.00 85.00 74 PRO A C 1
ATOM 590 O O . PRO A 1 74 ? 8.709 8.983 -4.430 1.00 85.00 74 PRO A O 1
ATOM 593 N N . ARG A 1 75 ? 7.542 7.087 -4.114 1.00 85.19 75 ARG A N 1
ATOM 594 C CA . ARG A 1 75 ? 6.309 7.498 -4.780 1.00 85.19 75 ARG A CA 1
ATOM 595 C C . ARG A 1 75 ? 5.202 7.560 -3.754 1.00 85.19 75 ARG A C 1
ATOM 597 O O . ARG A 1 75 ? 5.050 6.620 -2.978 1.00 85.19 75 ARG A O 1
ATOM 604 N N . VAL A 1 76 ? 4.442 8.646 -3.763 1.00 87.75 76 VAL A N 1
ATOM 605 C CA . VAL A 1 76 ? 3.310 8.840 -2.859 1.00 87.75 76 VAL A CA 1
ATOM 606 C C . VAL A 1 76 ? 2.024 8.798 -3.665 1.00 87.75 76 VAL A C 1
ATOM 608 O O . VAL A 1 76 ? 1.855 9.565 -4.608 1.00 87.75 76 VAL A O 1
ATOM 611 N N . TRP A 1 77 ? 1.140 7.889 -3.281 1.00 86.50 77 TRP A N 1
ATOM 612 C CA . TRP A 1 77 ? -0.151 7.630 -3.889 1.00 86.50 77 TRP A CA 1
ATOM 613 C C . TRP A 1 77 ? -1.235 8.201 -2.990 1.00 86.50 77 TRP A C 1
ATOM 615 O O . TRP A 1 77 ? -1.422 7.741 -1.861 1.00 86.50 77 TRP A O 1
ATOM 625 N N . GLN A 1 78 ? -1.956 9.192 -3.497 1.00 83.44 78 GLN A N 1
ATOM 626 C CA . GLN A 1 78 ? -3.102 9.780 -2.817 1.00 83.44 78 GLN A CA 1
ATOM 627 C C . GLN A 1 78 ? -4.350 9.592 -3.664 1.00 83.44 78 GLN A C 1
ATOM 629 O O . GLN A 1 78 ? -4.326 9.713 -4.892 1.00 83.44 78 GLN A O 1
ATOM 634 N N . ARG A 1 79 ? -5.458 9.277 -2.996 1.00 70.44 79 ARG A N 1
ATOM 635 C CA . ARG A 1 79 ? -6.764 9.285 -3.640 1.00 70.44 79 ARG A CA 1
ATOM 636 C C . ARG A 1 79 ? -7.179 10.740 -3.836 1.00 70.44 79 ARG A C 1
ATOM 638 O O . ARG A 1 79 ? -7.258 11.485 -2.870 1.00 70.44 79 ARG A O 1
ATOM 645 N N . GLN A 1 80 ? -7.447 11.133 -5.076 1.00 64.06 80 GLN A N 1
ATOM 646 C CA . GLN A 1 80 ? -8.056 12.429 -5.345 1.00 64.06 80 GLN A CA 1
ATOM 647 C C . GLN A 1 80 ? -9.560 12.321 -5.073 1.00 64.06 80 GLN A C 1
ATOM 649 O O . GLN A 1 80 ? -10.229 11.441 -5.632 1.00 64.06 80 GLN A O 1
ATOM 654 N N . ASP A 1 81 ? -10.085 13.182 -4.204 1.00 56.47 81 ASP A N 1
ATOM 655 C CA . ASP A 1 81 ? -11.527 13.318 -4.030 1.00 56.47 81 ASP A CA 1
ATOM 656 C C . ASP A 1 81 ? -12.143 13.836 -5.336 1.00 56.47 81 ASP A C 1
ATOM 658 O O . ASP A 1 81 ? -11.581 14.682 -6.034 1.00 56.47 81 ASP A O 1
ATOM 662 N N . LYS A 1 82 ? -13.262 13.223 -5.735 1.00 50.88 82 LYS A N 1
ATOM 663 C CA . LYS A 1 82 ? -13.932 13.460 -7.019 1.00 50.88 82 LYS A CA 1
ATOM 664 C C . LYS A 1 82 ? -14.624 14.830 -7.040 1.00 50.88 82 LYS A C 1
ATOM 666 O O . LYS A 1 82 ? -15.851 14.869 -7.019 1.00 50.88 82 LYS A O 1
ATOM 671 N N . GLU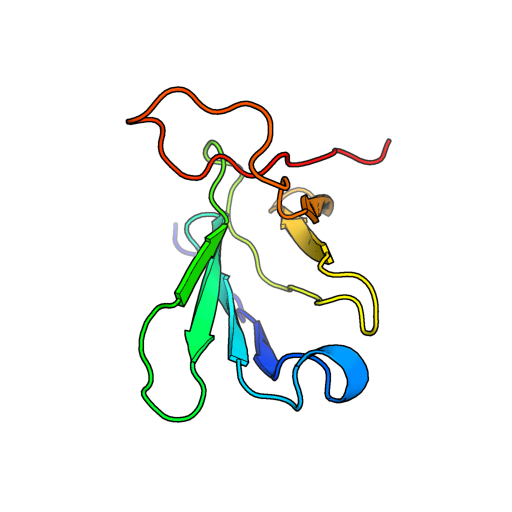 A 1 83 ? -13.875 15.920 -7.133 1.00 47.66 83 GLU A N 1
ATOM 672 C CA . GLU A 1 83 ? -14.473 17.224 -7.464 1.00 47.66 83 GLU A CA 1
ATOM 673 C C . GLU A 1 83 ? -14.229 17.659 -8.918 1.00 47.66 83 GLU A C 1
ATOM 675 O O . GLU A 1 83 ? -15.030 18.413 -9.448 1.00 47.66 83 GLU A O 1
ATOM 680 N N . ASP A 1 84 ? -13.269 17.062 -9.641 1.00 48.94 84 ASP A N 1
ATOM 681 C CA . ASP A 1 84 ? -12.952 17.466 -11.025 1.00 48.94 84 ASP A CA 1
ATOM 682 C C . ASP A 1 84 ? -12.637 16.288 -11.968 1.00 48.94 84 ASP A C 1
ATOM 684 O O . ASP A 1 84 ? -11.517 16.141 -12.462 1.00 48.94 84 ASP A O 1
ATOM 688 N N . LYS A 1 85 ? -13.609 15.410 -12.263 1.00 45.41 85 LYS A N 1
ATOM 689 C CA . LYS A 1 85 ? -13.465 14.463 -13.389 1.00 45.41 85 LYS A CA 1
ATOM 690 C C . LYS A 1 85 ? -14.707 14.409 -14.271 1.00 45.41 85 LYS A C 1
ATOM 692 O O . LYS A 1 85 ? -15.776 13.990 -13.836 1.00 45.41 85 LYS A O 1
ATOM 697 N N . LEU A 1 86 ? -14.518 14.765 -15.545 1.00 45.31 86 LEU A N 1
ATOM 698 C CA . LEU A 1 86 ? -15.443 14.467 -16.640 1.00 45.31 86 LEU A CA 1
ATOM 699 C C . LEU A 1 86 ? -15.725 12.947 -16.690 1.00 45.31 86 LEU A C 1
ATOM 701 O O . LEU A 1 86 ? -14.804 12.148 -16.461 1.00 45.31 86 LEU A O 1
ATOM 705 N N . PRO A 1 87 ? -16.969 12.525 -16.985 1.00 34.41 87 PRO A N 1
ATOM 706 C CA . PRO A 1 87 ? -17.332 11.113 -17.029 1.00 34.41 87 PRO A CA 1
ATOM 707 C C . PRO A 1 87 ? -16.527 10.388 -18.119 1.00 34.41 87 PRO A C 1
ATOM 709 O O . PRO A 1 87 ? -16.591 10.758 -19.286 1.00 34.41 87 PRO A O 1
ATOM 712 N N . GLY A 1 88 ? -15.766 9.356 -17.732 1.00 45.03 88 GLY A N 1
ATOM 713 C CA . GLY A 1 88 ? -15.042 8.474 -18.663 1.00 45.03 88 GLY A CA 1
ATOM 714 C C . GLY A 1 88 ? -13.516 8.434 -18.525 1.00 45.03 88 GLY A C 1
ATOM 715 O O . GLY A 1 88 ? -12.870 7.716 -19.280 1.00 45.03 88 GLY A O 1
ATOM 716 N N . THR A 1 89 ? -12.918 9.154 -17.572 1.00 41.12 89 THR A N 1
ATOM 717 C CA . THR A 1 89 ? -11.467 9.065 -17.323 1.00 41.12 89 THR A CA 1
ATOM 718 C C . THR A 1 89 ? -11.157 7.994 -16.274 1.00 41.12 89 THR A C 1
ATOM 720 O O . THR A 1 89 ? -11.762 7.967 -15.199 1.00 41.12 89 THR A O 1
ATOM 723 N N . GLU A 1 90 ? -10.228 7.085 -16.586 1.00 46.03 90 GLU A N 1
ATOM 724 C CA . GLU A 1 90 ? -9.728 6.081 -15.641 1.00 46.03 90 GLU A CA 1
ATOM 725 C C . GLU A 1 90 ? -9.216 6.756 -14.354 1.00 46.03 90 GLU A C 1
ATOM 727 O O . GLU A 1 90 ? -8.868 7.945 -14.327 1.00 46.03 90 GLU A O 1
ATOM 732 N N . ARG A 1 91 ? -9.204 6.012 -13.244 1.00 47.97 91 ARG A N 1
ATOM 733 C CA . ARG A 1 91 ? -8.747 6.507 -11.939 1.00 47.97 91 ARG A CA 1
ATOM 734 C C . ARG A 1 91 ? -7.245 6.807 -11.999 1.00 47.97 91 ARG A C 1
ATOM 736 O O . ARG A 1 91 ? -6.416 5.968 -11.691 1.00 47.97 91 ARG A O 1
ATOM 743 N N . VAL A 1 92 ? -6.897 8.010 -12.445 1.00 47.09 92 VAL A N 1
ATOM 744 C CA . VAL A 1 92 ? -5.527 8.529 -12.398 1.00 47.09 92 VAL A CA 1
ATOM 745 C C . VAL A 1 92 ? -5.209 8.887 -10.950 1.00 47.09 92 VAL A C 1
ATOM 747 O O . VAL A 1 92 ? -5.907 9.724 -10.375 1.00 47.09 92 VAL A O 1
ATOM 750 N N . TYR A 1 93 ? -4.187 8.252 -10.386 1.00 54.75 93 TYR A N 1
ATOM 751 C CA . TYR A 1 93 ? -3.598 8.622 -9.102 1.00 54.75 93 TYR A CA 1
ATOM 752 C C . TYR A 1 93 ? -2.429 9.568 -9.369 1.00 54.75 93 TYR A C 1
ATOM 754 O O . TYR A 1 93 ? -1.614 9.306 -10.256 1.00 54.75 93 TYR A O 1
ATOM 762 N N . ASP A 1 94 ? -2.351 10.665 -8.619 1.00 54.53 94 ASP A N 1
ATOM 763 C CA . ASP A 1 94 ? -1.204 11.567 -8.681 1.00 54.53 94 ASP A CA 1
ATOM 764 C C . ASP A 1 94 ? -0.049 10.924 -7.911 1.00 54.53 94 ASP A C 1
ATOM 766 O O . ASP A 1 94 ? -0.163 10.637 -6.718 1.00 54.53 94 ASP A O 1
ATOM 770 N N . CYS A 1 95 ? 1.047 10.641 -8.612 1.00 57.38 95 CYS A N 1
ATOM 771 C CA . CYS A 1 95 ? 2.291 10.234 -7.987 1.00 57.38 95 CYS A CA 1
ATOM 772 C C . CYS A 1 95 ? 3.111 11.498 -7.736 1.00 57.38 95 CYS A C 1
ATOM 774 O O . CYS A 1 95 ? 3.796 11.983 -8.642 1.00 57.38 95 CYS A O 1
ATOM 776 N N . ARG A 1 96 ? 3.101 11.998 -6.500 1.00 62.00 96 ARG A N 1
ATOM 777 C CA . ARG A 1 96 ? 4.022 13.074 -6.125 1.00 62.00 96 ARG A CA 1
ATOM 778 C C . ARG A 1 96 ? 5.409 12.499 -5.907 1.00 62.00 96 ARG A C 1
ATOM 780 O O . ARG A 1 96 ? 5.608 11.569 -5.124 1.00 62.00 96 ARG A O 1
ATOM 787 N N . GLU A 1 97 ? 6.360 13.055 -6.640 1.00 58.12 97 GLU A N 1
ATOM 788 C CA . GLU A 1 97 ? 7.777 12.850 -6.406 1.00 58.12 97 GLU A CA 1
ATOM 789 C C . GLU A 1 97 ? 8.205 13.768 -5.265 1.00 58.12 97 GLU A C 1
ATOM 791 O O . GLU A 1 97 ? 8.064 14.983 -5.367 1.00 58.12 97 GLU A O 1
ATOM 796 N N . TYR A 1 98 ? 8.721 13.196 -4.180 1.00 50.31 98 TYR A N 1
ATOM 797 C CA . TYR A 1 98 ? 9.444 13.984 -3.187 1.00 50.31 98 TYR A CA 1
ATOM 798 C C . TYR A 1 98 ? 10.886 14.168 -3.688 1.00 50.31 98 TYR A C 1
ATOM 800 O O . TYR A 1 98 ? 11.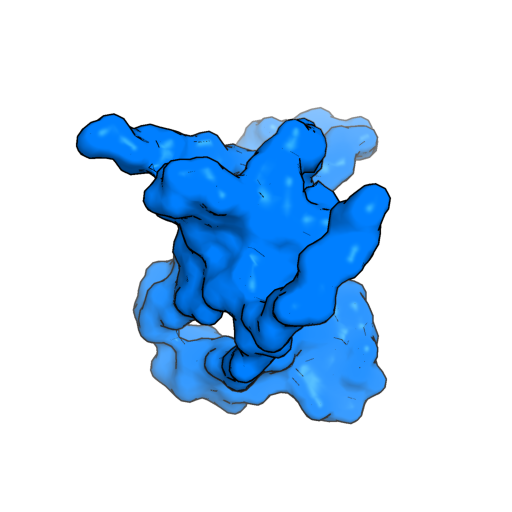516 13.189 -4.099 1.00 50.31 98 TYR A O 1
ATOM 808 N N . SER A 1 99 ? 11.354 15.423 -3.734 1.00 41.94 99 SER A N 1
ATOM 809 C CA . SER A 1 99 ? 12.727 15.823 -4.089 1.00 41.94 99 SER A CA 1
ATOM 810 C C . SER A 1 99 ? 13.664 15.747 -2.897 1.00 41.94 99 SER A C 1
ATOM 812 O O . SER A 1 99 ? 13.237 16.254 -1.833 1.00 41.94 99 SER A O 1
#

pLDDT: mean 79.28, std 17.85, range [34.41, 97.0]

Secondary structure (DSSP, 8-state):
-----PPPEEEPPHHHHTT-EEEE--TTS-EEEEETTT--EEEEE--S--------EE-SSSSEEEEE-TTS-EEEEEPPPTTS--TT---PPEEEEP-

InterPro domains:
  IPR015943 WD40/YVTN repeat-like-containing domain superfamily [G3DSA:2.130.10.10] (3-95)
  IPR036322 WD40-repeat-containing domain superfamily [SSF50978] (6-83)
  IPR051859 DDB1- and CUL4-associated factor [PTHR19847] (4-85)

Foldseek 3Di:
DDDPAAKDKDFAACQACNSQWIWTWFQQRKIWIAGPPPRDTDDIADDDRQGTWRDKDQDNHARKIWTAGPVRWIWIWHQDDPPDDDPPDDRHTDTDTDD

Organism: NCBI: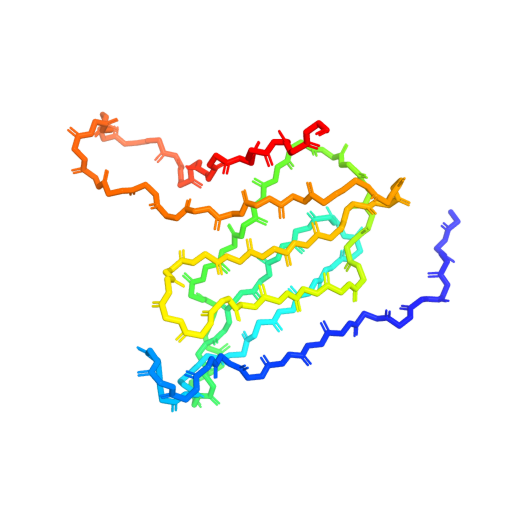txid86335

Sequence (99 aa):
MAIETLIRCYFSPLQSTAQKYIYTGSADGRVYVYDSISGDLVEIFAMKPSGLTRDVRWHPFEPTIVSPDFYGKPRVWQRQDKEDKLPGTERVYDCREYS